Protein AF-A0A382JTX8-F1 (afdb_monomer_lite)

pLDDT: mean 73.14, std 20.99, range [29.75, 95.25]

Sequence (139 aa):
MNLLACTLTVFTAWYAGGDQEALPAWFVRMPEEPGVVYAVGYARAYAVYDSAAAAAARDAAHRLRMAMGSAIIGERLFQTLPGGQVMYQGEKFAEQPLYEVTPVYLDTAQVGGMILVLAVSREQEISLSSVRRVPEKAP

Secondary structure (DSSP, 8-state):
------------------SS-PPPHHHHS---BTTB-EEEEEEETTS-HHHHHHHHHHHHHHHHHHHH-EEEEEEEEEEEPTTS-EEEEEEEEEEEESS---EEEEEEEEETTEEEEEEEE------GGG--PPP----

Radius of gyration: 22.02 Å; chains: 1; bounding box: 47×58×69 Å

Organism: NCBI:txid408172

Structure (mmCIF, N/CA/C/O backbone):
data_AF-A0A382JTX8-F1
#
_entry.id   AF-A0A382JTX8-F1
#
loop_
_atom_site.group_PDB
_atom_site.id
_atom_site.type_symbol
_atom_site.label_atom_id
_atom_site.label_alt_id
_atom_site.label_comp_id
_atom_site.label_asym_id
_atom_site.label_entity_id
_atom_site.label_seq_id
_atom_site.pdbx_PDB_ins_code
_atom_site.Cartn_x
_atom_site.Cartn_y
_atom_site.Cartn_z
_atom_site.occupancy
_atom_site.B_iso_or_equiv
_atom_site.auth_seq_id
_atom_site.auth_comp_id
_atom_site.auth_asym_id
_atom_site.auth_atom_id
_atom_site.pdbx_PDB_model_num
ATOM 1 N N . MET A 1 1 ? -10.391 -34.958 -1.875 1.00 35.41 1 MET A N 1
ATOM 2 C CA . MET A 1 1 ? -9.040 -34.431 -2.163 1.00 35.41 1 MET A CA 1
ATOM 3 C C . MET A 1 1 ? -8.956 -34.163 -3.651 1.00 35.41 1 MET A C 1
ATOM 5 O O . MET A 1 1 ? -8.873 -35.120 -4.398 1.00 35.41 1 MET A O 1
ATOM 9 N N . ASN A 1 2 ? -9.051 -32.904 -4.073 1.00 30.95 2 ASN A N 1
ATOM 10 C CA . ASN A 1 2 ? -8.724 -32.491 -5.437 1.00 30.95 2 ASN A CA 1
ATOM 11 C C . ASN A 1 2 ? -7.962 -31.170 -5.335 1.00 30.95 2 ASN A C 1
ATOM 13 O O . ASN A 1 2 ? -8.527 -30.154 -4.941 1.00 30.95 2 ASN A O 1
ATOM 17 N N . LEU A 1 3 ? -6.662 -31.238 -5.619 1.00 34.62 3 LEU A N 1
ATOM 18 C CA . LEU A 1 3 ? -5.793 -30.085 -5.813 1.00 34.62 3 LEU A CA 1
ATOM 19 C C . LEU A 1 3 ? -6.175 -29.439 -7.149 1.00 34.62 3 LEU A C 1
ATOM 21 O O . LEU A 1 3 ? -5.861 -29.979 -8.208 1.00 34.62 3 LEU A O 1
ATOM 25 N N . LEU A 1 4 ? -6.865 -28.301 -7.100 1.00 37.62 4 LEU A N 1
ATOM 26 C CA . LEU A 1 4 ? -6.964 -27.402 -8.245 1.00 37.62 4 LEU A CA 1
ATOM 27 C C . LEU A 1 4 ? -5.639 -26.646 -8.340 1.00 37.62 4 LEU A C 1
ATOM 29 O O . LEU A 1 4 ? -5.318 -25.805 -7.505 1.00 37.62 4 LEU A O 1
ATOM 33 N N . ALA A 1 5 ? -4.841 -27.014 -9.338 1.00 36.66 5 ALA A N 1
ATOM 34 C CA . ALA A 1 5 ? -3.640 -26.296 -9.718 1.00 36.66 5 ALA A CA 1
ATOM 35 C C . ALA A 1 5 ? -4.033 -24.897 -10.226 1.00 36.66 5 ALA A C 1
ATOM 37 O O . ALA A 1 5 ? -4.519 -24.749 -11.348 1.00 36.66 5 ALA A O 1
ATOM 38 N N . CYS A 1 6 ? -3.834 -23.870 -9.395 1.00 29.75 6 CYS A N 1
ATOM 39 C CA . CYS A 1 6 ? -3.887 -22.478 -9.832 1.00 29.75 6 CYS A CA 1
ATOM 40 C C . CYS A 1 6 ? -2.748 -22.244 -10.824 1.00 29.75 6 CYS A C 1
ATOM 42 O O . CYS A 1 6 ? -1.575 -22.173 -10.459 1.00 29.75 6 CYS A O 1
ATOM 44 N N . THR A 1 7 ? -3.102 -22.170 -12.103 1.00 33.75 7 THR A N 1
ATOM 45 C CA . THR A 1 7 ? -2.161 -21.834 -13.168 1.00 33.75 7 THR A CA 1
ATOM 46 C C . THR A 1 7 ? -1.984 -20.320 -13.132 1.00 33.75 7 THR A C 1
ATOM 48 O O . THR A 1 7 ? -2.809 -19.580 -13.663 1.00 33.75 7 THR A O 1
ATOM 51 N N . LEU A 1 8 ? -0.944 -19.855 -12.437 1.00 33.72 8 LEU A N 1
ATOM 52 C CA . LEU A 1 8 ? -0.572 -18.444 -12.396 1.00 33.72 8 LEU A CA 1
ATOM 53 C C . LEU A 1 8 ? -0.168 -18.030 -13.819 1.00 33.72 8 LEU A C 1
ATOM 55 O O . LEU A 1 8 ? 0.922 -18.356 -14.292 1.00 33.72 8 LEU A O 1
ATOM 59 N N . THR A 1 9 ? -1.074 -17.378 -14.544 1.00 31.83 9 THR A N 1
ATOM 60 C CA . THR A 1 9 ? -0.777 -16.890 -15.892 1.00 31.83 9 THR A CA 1
ATOM 61 C C . THR A 1 9 ? 0.005 -15.595 -15.743 1.00 31.83 9 THR A C 1
ATOM 63 O O . THR A 1 9 ? -0.566 -14.522 -15.577 1.00 31.83 9 T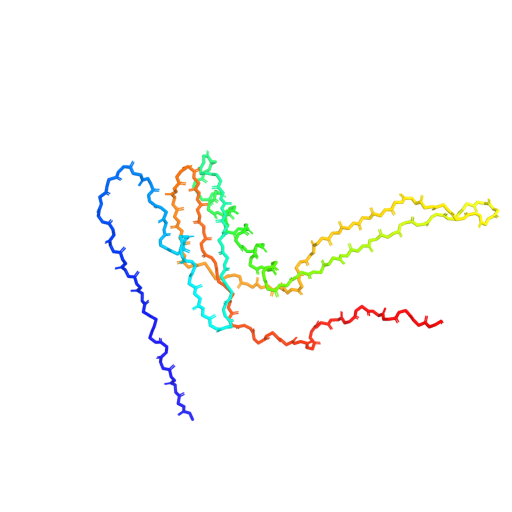HR A O 1
ATOM 66 N N . VAL A 1 10 ? 1.333 -15.702 -15.760 1.00 34.66 10 VAL A N 1
ATOM 67 C CA . VAL A 1 10 ? 2.223 -14.541 -15.823 1.00 34.66 10 VAL A CA 1
ATOM 68 C C . VAL A 1 10 ? 2.014 -13.875 -17.185 1.00 34.66 10 VAL A C 1
ATOM 70 O O . VAL A 1 10 ? 2.477 -14.370 -18.211 1.00 34.66 10 VAL A O 1
ATOM 73 N N . PHE A 1 11 ? 1.282 -12.763 -17.213 1.00 32.56 11 PHE A N 1
ATOM 74 C CA . PHE A 1 11 ? 1.141 -11.930 -18.406 1.00 32.56 11 PHE A CA 1
ATOM 75 C C . PHE A 1 11 ? 2.452 -11.166 -18.645 1.00 32.56 11 PHE A C 1
ATOM 77 O O . PHE A 1 11 ? 2.636 -10.050 -18.166 1.00 32.56 11 PHE A O 1
ATOM 84 N N . THR A 1 12 ? 3.378 -11.747 -19.408 1.00 32.44 12 THR A N 1
ATOM 85 C CA . THR A 1 12 ? 4.504 -10.994 -19.978 1.00 32.44 12 THR A CA 1
ATOM 86 C C . THR A 1 12 ? 4.012 -10.213 -21.197 1.00 32.44 12 THR A C 1
ATOM 88 O O . THR A 1 12 ? 4.086 -10.695 -22.328 1.00 32.44 12 THR A O 1
ATOM 91 N N . ALA A 1 13 ? 3.464 -9.017 -20.978 1.00 38.38 13 ALA A N 1
ATOM 92 C CA . ALA A 1 13 ? 3.203 -8.070 -22.057 1.00 38.38 13 ALA A CA 1
ATOM 93 C C . ALA A 1 13 ? 4.494 -7.293 -22.359 1.00 38.38 13 ALA A C 1
ATOM 95 O O . ALA A 1 13 ? 4.869 -6.377 -21.631 1.00 38.38 13 ALA A O 1
ATOM 96 N N . TRP A 1 14 ? 5.185 -7.679 -23.431 1.00 35.06 14 TRP A N 1
ATOM 97 C CA . TRP A 1 14 ? 6.309 -6.925 -23.979 1.00 35.06 14 TRP A CA 1
ATOM 98 C C . TRP A 1 14 ? 5.767 -5.694 -24.717 1.00 35.06 14 TRP A C 1
ATOM 100 O O . TRP A 1 14 ? 5.157 -5.833 -25.775 1.00 35.06 14 TRP A O 1
ATOM 110 N N . TYR A 1 15 ? 5.982 -4.496 -24.171 1.00 40.56 15 TYR A N 1
ATOM 111 C CA . TYR A 1 15 ? 5.794 -3.242 -24.903 1.00 40.56 15 TYR A CA 1
ATOM 112 C C . TYR A 1 15 ? 7.151 -2.763 -25.422 1.00 40.56 15 TYR A C 1
ATOM 114 O O . TYR A 1 15 ? 8.063 -2.481 -24.648 1.00 40.56 15 TYR A O 1
ATOM 122 N N . ALA A 1 16 ? 7.284 -2.698 -26.746 1.00 36.47 16 ALA A N 1
ATOM 123 C CA . ALA A 1 16 ? 8.439 -2.141 -27.433 1.00 36.47 16 ALA A CA 1
ATOM 124 C C . ALA A 1 16 ? 8.139 -0.698 -27.874 1.00 36.47 16 ALA A C 1
ATOM 126 O O . ALA A 1 16 ? 7.216 -0.484 -28.658 1.00 36.47 16 ALA A O 1
ATOM 127 N N . GLY A 1 17 ? 8.960 0.260 -27.424 1.00 33.06 17 GLY A N 1
ATOM 128 C CA . GLY A 1 17 ? 9.204 1.525 -28.131 1.00 33.06 17 GLY A CA 1
ATOM 129 C C . GLY A 1 17 ? 8.854 2.834 -27.404 1.00 33.06 17 GLY A C 1
ATOM 130 O O . GLY A 1 17 ? 7.682 3.164 -27.268 1.00 33.06 17 GLY A O 1
ATOM 131 N N . GLY A 1 18 ? 9.899 3.622 -27.098 1.00 33.19 18 GLY A N 1
ATOM 132 C CA . GLY A 1 18 ? 9.924 5.093 -27.207 1.00 33.19 18 GLY A CA 1
ATOM 133 C C . GLY A 1 18 ? 9.730 5.921 -25.928 1.00 33.19 18 GLY A C 1
ATOM 134 O O . GLY A 1 18 ? 8.597 6.105 -25.517 1.00 33.19 18 GLY A O 1
ATOM 135 N N . ASP A 1 19 ? 10.826 6.459 -25.365 1.00 43.31 19 ASP A N 1
ATOM 136 C CA . ASP A 1 19 ? 11.008 7.720 -24.590 1.00 43.31 19 ASP A CA 1
ATOM 137 C C . ASP A 1 19 ? 9.817 8.392 -23.857 1.00 43.31 19 ASP A C 1
ATOM 139 O O . ASP A 1 19 ? 9.738 9.611 -23.706 1.00 43.31 19 ASP A O 1
ATOM 143 N N . GLN A 1 20 ? 8.921 7.598 -23.293 1.00 50.44 20 GLN A N 1
ATOM 144 C CA . GLN A 1 20 ? 8.157 7.913 -22.096 1.00 50.44 20 GLN A CA 1
ATOM 145 C C . GLN A 1 20 ? 8.423 6.748 -21.155 1.00 50.44 20 GLN A C 1
ATOM 147 O O . GLN A 1 20 ? 8.249 5.599 -21.556 1.00 50.44 20 GLN A O 1
ATOM 152 N N . GLU A 1 21 ? 8.902 7.015 -19.939 1.00 61.03 21 GLU A N 1
ATOM 153 C CA . GLU A 1 21 ? 9.027 5.993 -18.897 1.00 61.03 21 GLU A CA 1
ATOM 154 C C . GLU A 1 21 ? 7.637 5.377 -18.677 1.00 61.03 21 GLU A C 1
ATOM 156 O O . GLU A 1 21 ? 6.781 5.933 -17.987 1.00 61.03 21 GLU A O 1
ATOM 161 N N . ALA A 1 22 ? 7.370 4.277 -19.378 1.00 76.56 22 ALA A N 1
ATOM 162 C CA . ALA A 1 22 ? 6.050 3.689 -19.444 1.00 76.56 22 ALA A CA 1
ATOM 163 C C . ALA A 1 22 ? 5.729 3.072 -18.086 1.00 76.56 22 ALA A C 1
ATOM 165 O O . ALA A 1 22 ? 6.509 2.291 -17.535 1.00 76.56 22 ALA A O 1
ATOM 166 N N . LEU A 1 23 ? 4.573 3.439 -17.539 1.00 85.44 23 LEU A N 1
ATOM 167 C CA . LEU A 1 23 ? 4.100 2.874 -16.285 1.00 85.44 23 LEU A CA 1
ATOM 168 C C . LEU A 1 23 ? 3.859 1.364 -16.452 1.00 85.44 23 LEU A C 1
ATOM 170 O O . LEU A 1 23 ? 3.383 0.937 -17.509 1.00 85.44 23 LEU A O 1
ATOM 174 N N . PRO A 1 24 ? 4.133 0.550 -15.418 1.00 87.88 24 PRO A N 1
ATOM 175 C CA . PRO A 1 24 ? 3.864 -0.878 -15.471 1.00 87.88 24 PRO A CA 1
ATOM 176 C C . PRO A 1 24 ? 2.393 -1.162 -15.765 1.00 87.88 24 PRO A C 1
ATOM 178 O O . PRO A 1 24 ? 1.504 -0.447 -15.297 1.00 87.88 24 PRO A O 1
ATOM 181 N N . ALA A 1 25 ? 2.116 -2.254 -16.478 1.00 89.31 25 ALA A N 1
ATOM 182 C CA . ALA A 1 25 ? 0.747 -2.627 -16.828 1.00 89.31 25 ALA A CA 1
ATOM 183 C C . ALA A 1 25 ? -0.155 -2.770 -15.589 1.00 89.31 25 ALA A C 1
ATOM 185 O O . ALA A 1 25 ? -1.288 -2.298 -15.614 1.00 89.31 25 ALA A O 1
ATOM 186 N N . TRP A 1 26 ? 0.369 -3.339 -14.496 1.00 88.12 26 TRP A N 1
ATOM 187 C CA . TRP A 1 26 ? -0.338 -3.470 -13.216 1.00 88.12 26 TRP A CA 1
ATOM 188 C C . TRP A 1 26 ? -0.604 -2.129 -12.519 1.00 88.12 26 TRP A C 1
ATOM 190 O O . TRP A 1 26 ? -1.495 -2.043 -11.681 1.00 88.12 26 TRP A O 1
ATOM 200 N N . PHE A 1 27 ? 0.148 -1.078 -12.852 1.00 89.94 27 PHE A N 1
ATOM 201 C CA . PHE A 1 27 ? -0.083 0.266 -12.325 1.00 89.94 27 PHE A CA 1
ATOM 202 C C . PHE A 1 27 ? -1.191 0.979 -13.098 1.00 89.94 27 PHE A C 1
ATOM 204 O O . PHE A 1 27 ? -2.024 1.663 -12.511 1.00 89.94 27 PHE A O 1
ATOM 211 N N . VAL A 1 28 ? -1.210 0.805 -14.422 1.00 89.75 28 VAL A N 1
ATOM 212 C CA . VAL A 1 28 ? -2.242 1.379 -15.297 1.00 89.75 28 VAL A CA 1
ATOM 213 C C . VAL A 1 28 ? -3.576 0.656 -15.117 1.00 89.75 28 VAL A C 1
ATOM 215 O O . VAL A 1 28 ? -4.631 1.286 -15.093 1.00 89.75 28 VAL A O 1
ATOM 218 N N . ARG A 1 29 ? -3.534 -0.671 -14.989 1.00 90.56 29 ARG A N 1
ATOM 219 C CA . ARG A 1 29 ? -4.698 -1.522 -14.769 1.00 90.56 29 ARG A CA 1
ATOM 220 C C . ARG A 1 29 ? -4.376 -2.523 -13.672 1.00 90.56 29 ARG A C 1
ATOM 222 O O . ARG A 1 29 ? -3.699 -3.520 -13.924 1.00 90.56 29 ARG A O 1
ATOM 229 N N . MET A 1 30 ? -4.884 -2.242 -12.475 1.00 88.38 30 MET A N 1
ATOM 230 C CA . MET A 1 30 ? -4.718 -3.127 -11.328 1.00 88.38 30 MET A CA 1
ATOM 231 C C . MET A 1 30 ? -5.281 -4.515 -11.661 1.00 88.38 30 MET A C 1
ATOM 233 O O . MET A 1 30 ? -6.372 -4.589 -12.235 1.00 88.38 30 MET A O 1
ATOM 237 N N . PRO A 1 31 ? -4.565 -5.609 -11.349 1.00 85.75 31 PRO A N 1
ATOM 238 C CA . PRO A 1 31 ? -5.170 -6.931 -11.385 1.00 85.75 31 PRO A CA 1
ATOM 239 C C . PRO A 1 31 ? -6.357 -6.989 -10.416 1.00 85.75 31 PRO A C 1
ATOM 241 O O . PRO A 1 31 ? -6.334 -6.388 -9.342 1.00 85.75 31 PRO A O 1
ATOM 244 N N . GLU A 1 32 ? -7.393 -7.722 -10.811 1.00 84.81 32 GLU A N 1
ATOM 245 C CA . GLU A 1 32 ? -8.581 -7.963 -9.999 1.00 84.81 32 GLU A CA 1
ATOM 246 C C . GLU A 1 32 ? -8.770 -9.472 -9.866 1.00 84.81 32 GLU A C 1
ATOM 248 O O . GLU A 1 32 ? -8.967 -10.177 -10.856 1.00 84.81 32 GLU A O 1
ATOM 253 N N . GLU A 1 33 ? -8.708 -9.965 -8.633 1.00 83.62 33 GLU A N 1
ATOM 254 C CA . GLU A 1 33 ? -8.949 -11.365 -8.297 1.00 83.62 33 GLU A CA 1
ATOM 255 C C . GLU A 1 33 ? -9.914 -11.416 -7.098 1.00 83.62 33 GLU A C 1
ATOM 257 O O . GLU A 1 33 ? -9.704 -10.701 -6.111 1.00 83.62 33 GLU A O 1
ATOM 262 N N . PRO A 1 34 ? -11.003 -12.209 -7.152 1.00 79.38 34 PRO A N 1
ATOM 263 C CA . PRO A 1 34 ? -11.950 -12.294 -6.045 1.00 79.38 34 PRO A CA 1
ATOM 264 C C . PRO A 1 34 ? -11.265 -12.711 -4.739 1.00 79.38 34 PRO A C 1
ATOM 266 O O . PRO A 1 34 ? -10.594 -13.736 -4.686 1.00 79.38 34 PRO A O 1
ATOM 269 N N . GLY A 1 35 ? -11.461 -11.929 -3.675 1.00 78.94 35 GLY A N 1
ATOM 270 C CA . GLY A 1 35 ? -10.862 -12.201 -2.361 1.00 78.94 35 GLY A CA 1
ATOM 271 C C . GLY A 1 35 ? -9.404 -11.754 -2.214 1.00 78.94 35 GLY A C 1
ATOM 272 O O . GLY A 1 35 ? -8.827 -11.932 -1.143 1.00 78.94 35 GLY A O 1
ATOM 273 N N . VAL A 1 36 ? -8.824 -11.134 -3.243 1.00 84.56 36 VAL A N 1
ATOM 274 C CA . VAL A 1 36 ? -7.450 -10.635 -3.235 1.00 84.56 36 VAL A CA 1
ATOM 275 C C . VAL A 1 36 ? -7.458 -9.112 -3.303 1.00 84.56 36 VAL A C 1
ATOM 277 O O . VAL A 1 36 ? -8.086 -8.512 -4.173 1.00 84.56 36 VAL A O 1
ATOM 280 N N . VAL A 1 37 ? -6.742 -8.469 -2.383 1.00 89.06 37 VAL A N 1
ATOM 281 C CA . VAL A 1 37 ? -6.560 -7.016 -2.378 1.00 89.06 37 VAL A CA 1
ATOM 282 C C . VAL A 1 37 ? -5.153 -6.695 -2.853 1.00 89.06 37 VAL A C 1
ATOM 284 O O . VAL A 1 37 ? -4.171 -7.199 -2.305 1.00 89.06 37 VAL A O 1
ATOM 287 N N . TYR A 1 38 ? -5.058 -5.823 -3.851 1.00 91.50 38 TYR A N 1
ATOM 288 C CA . TYR A 1 38 ? -3.796 -5.281 -4.339 1.00 91.50 38 TYR A CA 1
ATOM 289 C C . TYR A 1 38 ? -3.614 -3.847 -3.856 1.00 91.50 38 TYR A C 1
ATOM 291 O O . TYR A 1 38 ? -4.570 -3.082 -3.729 1.00 91.50 38 TYR A O 1
ATOM 299 N N . ALA A 1 39 ? -2.367 -3.469 -3.611 1.00 93.75 39 ALA A N 1
ATOM 300 C CA . ALA A 1 39 ? -1.994 -2.101 -3.302 1.00 93.75 39 ALA A CA 1
ATOM 301 C C . ALA A 1 39 ? -0.647 -1.767 -3.932 1.00 93.75 39 ALA A C 1
ATOM 303 O O . ALA A 1 39 ? 0.260 -2.596 -3.976 1.00 93.75 39 ALA A O 1
ATOM 304 N N . VAL A 1 40 ? -0.502 -0.521 -4.374 1.00 95.25 40 VAL A N 1
ATOM 305 C CA . VAL A 1 40 ? 0.769 0.001 -4.873 1.00 95.25 40 VAL A CA 1
ATOM 306 C C . VAL A 1 40 ? 1.287 1.037 -3.902 1.00 95.25 40 VAL A C 1
ATOM 308 O O . VAL A 1 40 ? 0.593 2.009 -3.608 1.00 95.25 40 VAL A O 1
ATOM 311 N N . GLY A 1 41 ? 2.510 0.833 -3.430 1.00 94.19 41 GLY A N 1
ATOM 312 C CA . GLY A 1 41 ? 3.252 1.842 -2.692 1.00 94.19 41 GLY A CA 1
ATOM 313 C C . GLY A 1 41 ? 4.247 2.565 -3.576 1.00 94.19 41 GLY A C 1
ATOM 314 O O . GLY A 1 41 ? 4.718 2.011 -4.572 1.00 94.19 41 GLY A O 1
ATOM 315 N N . TYR A 1 42 ? 4.589 3.791 -3.196 1.00 93.81 42 TYR A N 1
ATOM 316 C CA . TYR A 1 42 ? 5.577 4.580 -3.918 1.00 93.81 42 TYR A CA 1
ATOM 317 C C . TYR A 1 42 ? 6.587 5.256 -2.995 1.00 93.81 42 TYR A C 1
ATOM 319 O O . TYR A 1 42 ? 6.321 5.565 -1.834 1.00 93.81 42 TYR A O 1
ATOM 327 N N . A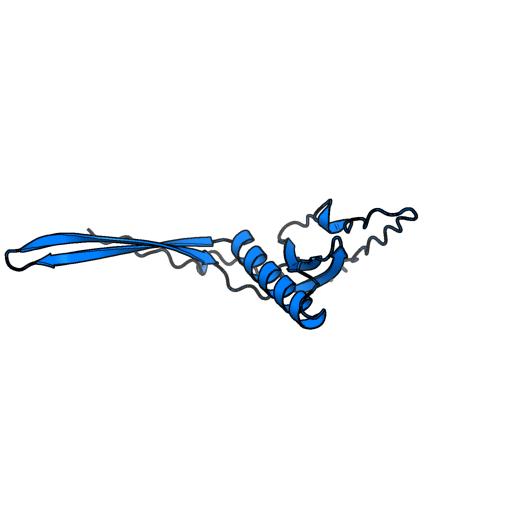LA A 1 43 ? 7.762 5.538 -3.544 1.00 93.06 43 ALA A N 1
ATOM 328 C CA . ALA A 1 43 ? 8.758 6.39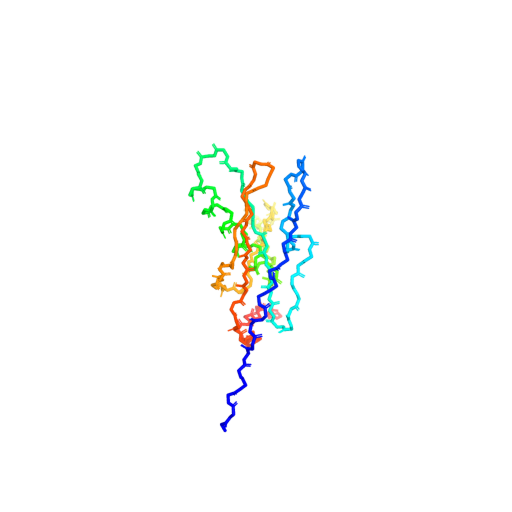3 -2.922 1.00 93.06 43 ALA A CA 1
ATOM 329 C C . ALA A 1 43 ? 9.575 7.132 -3.976 1.00 93.06 43 ALA A C 1
ATOM 331 O O . ALA A 1 43 ? 9.696 6.709 -5.120 1.00 93.06 43 ALA A O 1
ATOM 332 N N . ARG A 1 44 ? 10.183 8.245 -3.577 1.00 89.00 44 ARG A N 1
ATOM 333 C CA . ARG A 1 44 ? 11.080 9.019 -4.433 1.00 89.00 44 ARG A CA 1
ATOM 334 C C . ARG A 1 44 ? 12.442 8.308 -4.550 1.00 89.00 44 ARG A C 1
ATOM 336 O O . ARG A 1 44 ? 13.033 7.954 -3.535 1.00 89.00 44 ARG A O 1
ATOM 343 N N . ALA A 1 45 ? 12.955 8.132 -5.768 1.00 80.38 45 ALA A N 1
ATOM 344 C CA . ALA A 1 45 ? 14.122 7.287 -6.058 1.00 80.38 45 ALA A CA 1
ATOM 345 C C . ALA A 1 45 ? 15.487 7.910 -5.688 1.00 80.38 45 ALA A C 1
ATOM 347 O O . ALA A 1 45 ? 16.475 7.190 -5.589 1.00 80.38 45 ALA A O 1
ATOM 348 N N . TYR A 1 46 ? 15.572 9.228 -5.457 1.00 74.12 46 TYR A N 1
ATOM 349 C CA . TYR A 1 46 ? 16.860 9.932 -5.285 1.00 74.12 46 TYR A CA 1
ATOM 350 C C . TYR A 1 46 ? 17.565 9.723 -3.926 1.00 74.12 46 TYR A C 1
ATOM 352 O O . TYR A 1 46 ? 18.603 10.336 -3.705 1.00 74.12 46 TYR A O 1
ATOM 360 N N . ALA A 1 47 ? 17.011 8.934 -2.995 1.00 66.69 47 ALA A N 1
ATOM 361 C CA . ALA A 1 47 ? 17.619 8.722 -1.676 1.00 66.69 47 ALA A CA 1
ATOM 362 C C . ALA A 1 47 ? 18.761 7.693 -1.746 1.00 66.69 47 ALA A C 1
ATOM 364 O O . ALA A 1 47 ? 19.930 8.046 -1.718 1.00 66.69 47 ALA A O 1
ATOM 365 N N . VAL A 1 48 ? 18.414 6.418 -1.854 1.00 79.38 48 VAL A N 1
ATOM 366 C CA . VAL A 1 48 ? 19.258 5.268 -2.206 1.00 79.38 48 VAL A CA 1
ATOM 367 C C . VAL A 1 48 ? 18.257 4.242 -2.728 1.00 79.38 48 VAL A C 1
ATOM 369 O O . VAL A 1 48 ? 17.182 4.138 -2.140 1.00 79.38 48 VAL A O 1
ATOM 372 N N . TYR A 1 49 ? 18.557 3.498 -3.795 1.00 81.12 49 TYR A N 1
ATOM 373 C CA . TYR A 1 49 ? 17.577 2.574 -4.388 1.00 81.12 49 TYR A CA 1
ATOM 374 C C . TYR A 1 49 ? 16.947 1.641 -3.341 1.00 81.12 49 TYR A C 1
ATOM 376 O O . TYR A 1 49 ? 15.729 1.631 -3.196 1.00 81.12 49 TYR A O 1
ATOM 384 N N . ASP A 1 50 ? 17.760 0.964 -2.527 1.00 81.88 50 ASP A N 1
ATOM 385 C CA . ASP A 1 50 ? 17.266 0.036 -1.500 1.00 81.88 50 ASP A CA 1
ATOM 386 C C . ASP A 1 50 ? 16.426 0.730 -0.421 1.00 81.88 50 ASP A C 1
ATOM 388 O O . ASP A 1 50 ? 15.422 0.192 0.049 1.00 81.88 50 ASP A O 1
ATOM 392 N N . SER A 1 51 ? 16.798 1.953 -0.031 1.00 84.94 51 SER A N 1
ATOM 393 C CA . SER A 1 51 ? 16.051 2.709 0.979 1.00 84.94 51 SER A CA 1
ATOM 394 C C . SER A 1 51 ? 14.725 3.235 0.428 1.00 84.94 51 SER A C 1
ATOM 396 O O . SER A 1 51 ? 13.715 3.221 1.137 1.00 84.94 51 SER A O 1
ATOM 398 N N . ALA A 1 52 ? 14.708 3.637 -0.843 1.00 85.50 52 ALA A N 1
ATOM 399 C CA . ALA A 1 52 ? 13.517 4.048 -1.564 1.00 85.50 52 ALA A CA 1
ATOM 400 C C . ALA A 1 52 ? 12.596 2.847 -1.829 1.00 85.50 52 ALA A C 1
ATOM 402 O O . ALA A 1 52 ? 11.400 2.943 -1.572 1.00 85.50 52 ALA A O 1
ATOM 403 N N . ALA A 1 53 ? 13.133 1.691 -2.219 1.00 87.44 53 ALA A N 1
ATOM 404 C CA . ALA A 1 53 ? 12.369 0.457 -2.380 1.00 87.44 53 ALA A CA 1
ATOM 405 C C . ALA A 1 53 ? 11.756 0.008 -1.047 1.00 87.44 53 ALA A C 1
ATOM 407 O O . ALA A 1 53 ? 10.566 -0.291 -0.982 1.00 87.44 53 ALA A O 1
ATOM 408 N N . ALA A 1 54 ? 12.518 0.063 0.051 1.00 89.88 54 ALA A N 1
ATOM 409 C CA . ALA A 1 54 ? 11.998 -0.221 1.386 1.00 89.88 54 ALA A CA 1
ATOM 410 C C . ALA A 1 54 ? 10.924 0.789 1.830 1.00 89.88 54 ALA A C 1
ATOM 412 O O . ALA A 1 54 ? 9.978 0.422 2.527 1.00 89.88 54 ALA A O 1
ATOM 413 N N . ALA A 1 55 ? 11.052 2.063 1.452 1.00 90.88 55 ALA A N 1
ATOM 414 C CA . ALA A 1 55 ? 10.036 3.075 1.726 1.00 90.88 55 ALA A CA 1
ATOM 415 C C . ALA A 1 55 ? 8.752 2.829 0.922 1.00 90.88 55 ALA A C 1
ATOM 417 O O . ALA A 1 55 ? 7.671 2.840 1.508 1.00 90.88 55 ALA A O 1
ATOM 418 N N . ALA A 1 56 ? 8.874 2.527 -0.371 1.00 92.62 56 ALA A N 1
ATOM 419 C CA . ALA A 1 56 ? 7.751 2.177 -1.233 1.00 92.62 56 ALA A CA 1
ATOM 420 C C . ALA A 1 56 ? 7.056 0.898 -0.743 1.00 92.62 56 ALA A C 1
ATOM 422 O O . ALA A 1 56 ? 5.834 0.841 -0.700 1.00 92.62 56 ALA A O 1
ATOM 423 N N . ALA A 1 57 ? 7.814 -0.094 -0.268 1.00 92.69 57 ALA A N 1
ATOM 424 C CA . ALA A 1 57 ? 7.267 -1.304 0.340 1.00 92.69 57 ALA A CA 1
ATOM 425 C C . ALA A 1 57 ? 6.467 -1.008 1.624 1.00 92.69 57 ALA A C 1
ATOM 427 O O . ALA A 1 57 ? 5.376 -1.546 1.810 1.00 92.69 57 ALA A O 1
ATOM 428 N N . ARG A 1 58 ? 6.961 -0.117 2.499 1.00 92.94 58 ARG A N 1
ATOM 429 C CA . ARG A 1 58 ? 6.216 0.318 3.697 1.00 92.94 58 ARG A CA 1
ATOM 430 C C . ARG A 1 58 ? 4.926 1.054 3.341 1.00 92.94 58 ARG A C 1
ATOM 432 O O . ARG A 1 58 ? 3.907 0.818 3.986 1.00 92.94 58 ARG A O 1
ATOM 439 N N . ASP A 1 59 ? 4.967 1.913 2.326 1.00 94.44 59 ASP A N 1
ATOM 440 C CA . ASP A 1 59 ? 3.781 2.606 1.816 1.00 94.44 59 ASP A CA 1
ATOM 441 C C . ASP A 1 59 ? 2.771 1.612 1.215 1.00 94.44 59 ASP A C 1
ATOM 443 O O . ASP A 1 59 ? 1.589 1.656 1.554 1.00 94.44 59 ASP A O 1
ATOM 447 N N . ALA A 1 60 ? 3.238 0.632 0.433 1.00 93.12 60 ALA A N 1
ATOM 448 C CA . ALA A 1 60 ? 2.403 -0.430 -0.134 1.00 93.12 60 ALA A CA 1
ATOM 449 C C . ALA A 1 60 ? 1.714 -1.237 0.974 1.00 93.12 60 ALA A C 1
ATOM 451 O O . ALA A 1 60 ? 0.508 -1.467 0.926 1.00 93.12 60 ALA A O 1
ATOM 452 N N . ALA A 1 61 ? 2.468 -1.609 2.012 1.00 91.25 61 ALA A N 1
ATOM 453 C CA . ALA A 1 61 ? 1.957 -2.325 3.174 1.00 91.25 61 ALA A CA 1
ATOM 454 C C . ALA A 1 61 ? 0.896 -1.520 3.934 1.00 91.25 61 ALA A C 1
ATOM 456 O O . ALA A 1 61 ? -0.120 -2.075 4.348 1.00 91.25 61 ALA A O 1
ATOM 457 N N . HIS A 1 62 ? 1.121 -0.219 4.131 1.00 91.06 62 HIS A N 1
ATOM 458 C CA . HIS A 1 62 ? 0.147 0.652 4.779 1.00 91.06 62 HIS A CA 1
ATOM 459 C C . HIS A 1 62 ? -1.146 0.722 3.961 1.00 91.06 62 HIS A C 1
ATOM 461 O O . HIS A 1 62 ? -2.208 0.395 4.486 1.00 91.06 62 HIS A O 1
ATOM 467 N N . ARG A 1 63 ? -1.049 1.045 2.666 1.00 92.06 63 ARG A N 1
ATOM 468 C CA . ARG A 1 63 ? -2.197 1.124 1.750 1.00 92.06 63 ARG A CA 1
ATOM 469 C C . ARG A 1 63 ? -2.980 -0.177 1.681 1.00 92.06 63 ARG A C 1
ATOM 471 O O . ARG A 1 63 ? -4.203 -0.139 1.705 1.00 92.06 63 ARG A O 1
ATOM 478 N N . LEU A 1 64 ? -2.288 -1.315 1.654 1.00 91.06 64 LEU A N 1
ATOM 479 C CA . LEU A 1 64 ? -2.919 -2.630 1.654 1.00 91.06 64 LEU A CA 1
ATOM 480 C C . LEU A 1 64 ? -3.793 -2.835 2.895 1.00 91.06 64 LEU A C 1
ATOM 482 O O . LEU A 1 64 ? -4.945 -3.243 2.782 1.00 91.06 64 LEU A O 1
ATOM 486 N N . ARG A 1 65 ? -3.268 -2.510 4.082 1.00 88.50 65 ARG A N 1
ATOM 487 C CA . ARG A 1 65 ? -4.025 -2.652 5.332 1.00 88.50 65 ARG A CA 1
ATOM 488 C C . ARG A 1 65 ? -5.223 -1.706 5.376 1.00 88.50 65 ARG A C 1
ATOM 490 O O . ARG A 1 65 ? -6.291 -2.122 5.803 1.00 88.50 65 ARG A O 1
ATOM 497 N N . MET A 1 66 ? -5.062 -0.474 4.891 1.00 88.94 66 MET A N 1
ATOM 498 C CA . MET A 1 66 ? -6.165 0.487 4.791 1.00 88.94 66 MET A CA 1
ATOM 499 C C . MET A 1 66 ? -7.254 0.010 3.821 1.00 88.94 66 MET A C 1
ATOM 501 O O . MET A 1 66 ? -8.433 0.103 4.141 1.00 88.94 66 MET A O 1
ATOM 505 N N . ALA A 1 67 ? -6.868 -0.551 2.670 1.00 87.56 67 ALA A N 1
ATOM 506 C CA . ALA A 1 67 ? -7.796 -1.080 1.671 1.00 87.56 67 ALA A CA 1
ATOM 507 C C 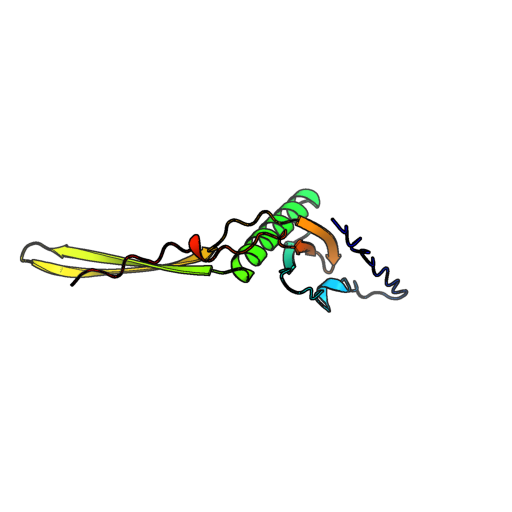. ALA A 1 67 ? -8.582 -2.302 2.172 1.00 87.56 67 ALA A C 1
ATOM 509 O O . ALA A 1 67 ? -9.733 -2.489 1.790 1.00 87.56 67 ALA A O 1
ATOM 510 N N . MET A 1 68 ? -7.983 -3.118 3.044 1.00 83.94 68 MET A N 1
ATOM 511 C CA . MET A 1 68 ? -8.677 -4.241 3.684 1.00 83.94 68 MET A CA 1
ATOM 512 C C . MET A 1 68 ? -9.660 -3.801 4.774 1.00 83.94 68 MET A C 1
ATOM 514 O O . MET A 1 68 ? -10.627 -4.507 5.051 1.00 83.94 68 MET A O 1
ATOM 518 N N . GLY A 1 69 ? -9.427 -2.645 5.391 1.00 82.31 69 GLY A N 1
ATOM 519 C CA . GLY A 1 69 ? -10.353 -2.035 6.331 1.00 82.31 69 GLY A CA 1
ATOM 520 C C . GLY A 1 69 ? -9.648 -1.100 7.300 1.00 82.31 69 GLY A C 1
ATOM 521 O O . GLY A 1 69 ? -8.552 -1.388 7.786 1.00 82.31 69 GLY A O 1
ATOM 522 N N . SER A 1 70 ? -10.311 -0.000 7.636 1.00 85.31 70 SER A N 1
ATOM 523 C CA . SER A 1 70 ? -9.835 0.966 8.617 1.00 85.31 70 SER A CA 1
ATOM 524 C C . SER A 1 70 ? -10.904 1.282 9.661 1.00 85.31 70 SER A C 1
ATOM 526 O O . SER A 1 70 ? -12.105 1.121 9.439 1.00 85.31 70 SER A O 1
ATOM 528 N N . ALA A 1 71 ? -10.450 1.707 10.835 1.00 80.12 71 ALA A N 1
ATOM 529 C CA . ALA A 1 71 ? -11.278 2.250 11.895 1.00 80.12 71 ALA A CA 1
ATOM 530 C C . ALA A 1 71 ? -10.842 3.685 12.193 1.00 80.12 71 ALA A C 1
ATOM 532 O O . ALA A 1 71 ? -9.649 3.986 12.254 1.00 80.12 71 ALA A O 1
ATOM 533 N N . ILE A 1 72 ? -11.816 4.560 12.432 1.00 82.31 72 ILE A N 1
ATOM 534 C CA . ILE A 1 72 ? -11.569 5.911 12.936 1.00 82.31 72 ILE A CA 1
ATOM 535 C C . ILE A 1 72 ? -11.725 5.869 14.452 1.00 82.31 72 ILE A C 1
ATOM 537 O O . ILE A 1 72 ? -12.815 5.618 14.968 1.00 82.31 72 ILE A O 1
ATOM 541 N N . ILE A 1 73 ? -10.634 6.120 15.168 1.00 78.75 73 ILE A N 1
ATOM 542 C CA . ILE A 1 73 ? -10.625 6.211 16.627 1.00 78.75 73 ILE A CA 1
ATOM 543 C C . ILE A 1 73 ? -10.613 7.687 17.002 1.00 78.75 73 ILE A C 1
ATOM 545 O O . ILE A 1 73 ? -9.717 8.427 16.598 1.00 78.75 73 ILE A O 1
ATOM 549 N N . GLY A 1 74 ? -11.628 8.109 17.753 1.00 78.62 74 GLY A N 1
ATOM 550 C CA . GLY A 1 74 ? -11.759 9.460 18.283 1.00 78.62 74 GLY A CA 1
ATOM 551 C C . GLY A 1 74 ? -11.562 9.476 19.793 1.00 78.62 74 GLY A C 1
ATOM 552 O O . GLY A 1 74 ? -12.309 8.822 20.517 1.00 78.62 74 GLY A O 1
ATOM 553 N N . GLU A 1 75 ? -10.599 10.251 20.275 1.00 75.62 75 GLU A N 1
ATOM 554 C CA . GLU A 1 75 ? -10.470 10.581 21.692 1.00 75.62 75 GLU A CA 1
ATOM 555 C C . GLU A 1 75 ? -11.041 11.977 21.929 1.00 75.62 75 GLU A C 1
ATOM 557 O O . GLU A 1 75 ? -10.711 12.918 21.208 1.00 75.62 75 GLU A O 1
ATOM 562 N N . ARG A 1 76 ? -11.901 12.117 22.943 1.00 80.31 76 ARG A N 1
ATOM 563 C CA . ARG A 1 76 ? -12.435 13.409 23.391 1.00 80.31 76 ARG A CA 1
ATOM 564 C C . ARG A 1 76 ? -11.962 13.678 24.803 1.00 80.31 76 ARG A C 1
ATOM 566 O O . ARG A 1 76 ? -12.224 12.877 25.700 1.00 80.31 76 ARG A O 1
ATOM 573 N N . LEU A 1 77 ? -11.294 14.809 24.996 1.00 79.00 77 LEU A N 1
ATOM 574 C CA . LEU A 1 77 ? -10.800 15.202 26.305 1.00 79.00 77 LEU A CA 1
ATOM 575 C C . LEU A 1 77 ? -11.777 16.185 26.951 1.00 79.00 77 LEU A C 1
ATOM 577 O O . LEU A 1 77 ? -12.047 17.266 26.426 1.00 79.00 77 LEU A O 1
ATOM 581 N N . PHE A 1 78 ? -12.281 15.803 28.120 1.00 78.56 78 PHE A N 1
ATOM 582 C CA . PHE A 1 78 ? -13.067 16.664 28.994 1.00 78.56 78 PHE A CA 1
ATOM 583 C C . PHE A 1 78 ? -12.306 16.842 30.305 1.00 78.56 78 PHE A C 1
ATOM 585 O O . PHE A 1 78 ? -11.848 15.866 30.897 1.00 78.56 78 PHE A O 1
ATOM 592 N N . GLN A 1 79 ? -12.177 18.079 30.768 1.00 79.81 79 GLN A N 1
ATOM 593 C CA . GLN A 1 79 ? -11.585 18.405 32.061 1.00 79.81 79 GLN A CA 1
ATOM 594 C C . GLN A 1 79 ? -12.681 18.907 32.998 1.00 79.81 79 GLN A C 1
ATOM 596 O O . GLN A 1 79 ? -13.465 19.771 32.620 1.00 79.81 79 GLN A O 1
ATOM 601 N N . THR A 1 80 ? -12.731 18.393 34.227 1.00 81.62 80 THR A N 1
ATOM 602 C CA . THR A 1 80 ? -13.630 18.936 35.257 1.00 81.62 80 THR A CA 1
ATOM 603 C C . THR A 1 80 ? -12.868 19.950 36.102 1.00 81.62 80 THR A C 1
ATOM 605 O O . THR A 1 80 ? -11.846 19.616 36.701 1.00 81.62 80 THR A O 1
ATOM 608 N N . LEU A 1 81 ? -13.349 21.190 36.128 1.00 84.69 81 LEU A N 1
ATOM 609 C CA . LEU A 1 81 ? -12.807 22.285 36.925 1.00 84.69 81 LEU A CA 1
ATOM 610 C C . LEU A 1 81 ? -13.394 22.278 38.351 1.00 84.69 81 LEU A C 1
ATOM 612 O O . LEU A 1 81 ? -14.484 21.737 38.576 1.00 84.69 81 LEU A O 1
ATOM 616 N N . PRO A 1 82 ? -12.712 22.912 39.325 1.00 72.06 82 PRO A N 1
ATOM 617 C CA . PRO A 1 82 ? -13.272 23.140 40.655 1.00 72.06 82 PRO A CA 1
ATOM 618 C C . PRO A 1 82 ? -14.629 23.853 40.556 1.00 72.06 82 PRO A C 1
ATOM 620 O O . PRO A 1 82 ? -14.757 24.856 39.860 1.00 72.06 82 PRO A O 1
ATOM 623 N N . GLY A 1 83 ? -15.652 23.321 41.230 1.00 86.25 83 GLY A N 1
ATOM 624 C CA . GLY A 1 83 ? -17.038 23.798 41.108 1.00 86.25 83 GLY A CA 1
ATOM 625 C C . GLY A 1 83 ? -17.910 23.002 40.127 1.00 86.25 83 GLY A C 1
ATOM 626 O O . GLY A 1 83 ? -19.070 23.350 39.938 1.00 86.25 83 GLY A O 1
ATOM 627 N N . GLY A 1 84 ? -17.386 21.925 39.528 1.00 83.06 84 GLY A N 1
ATOM 628 C CA . GLY A 1 84 ? -18.175 20.970 38.738 1.00 83.06 84 GLY A CA 1
ATOM 629 C C . GLY A 1 84 ? -18.412 21.376 37.282 1.00 83.06 84 GLY A C 1
ATOM 630 O O . GLY A 1 84 ? -19.155 20.701 36.573 1.00 83.06 84 GLY A O 1
ATOM 631 N N . GLN A 1 85 ? -17.778 22.453 36.809 1.00 82.88 85 GLN A N 1
ATOM 632 C CA . GLN A 1 85 ? -17.822 22.822 35.396 1.00 82.88 85 GLN A CA 1
ATOM 633 C C . GLN A 1 85 ? -16.984 21.846 34.565 1.00 82.88 85 GLN A C 1
ATOM 635 O O . GLN A 1 85 ? -15.812 21.618 34.859 1.00 82.88 85 GLN A O 1
ATOM 640 N N . VAL A 1 86 ? -17.577 21.290 33.508 1.00 83.94 86 VAL A N 1
ATOM 641 C CA . VAL A 1 86 ? -16.879 20.436 32.541 1.00 83.94 86 VAL A CA 1
ATOM 642 C C . VAL A 1 86 ? -16.469 21.285 31.342 1.00 83.94 86 VAL A C 1
ATOM 644 O O . VAL A 1 86 ? -17.316 21.873 30.672 1.00 83.94 86 VAL A O 1
ATOM 647 N N . MET A 1 87 ? -15.171 21.342 31.064 1.00 82.19 87 MET A N 1
ATOM 648 C CA . MET A 1 87 ? -14.588 22.055 29.934 1.00 82.19 87 MET A CA 1
ATOM 649 C C . MET A 1 87 ? -14.112 21.060 28.872 1.00 82.19 87 MET A C 1
ATOM 651 O O . MET A 1 87 ? -13.370 20.122 29.166 1.00 82.19 87 MET A O 1
ATOM 655 N N . TYR A 1 88 ? -14.519 21.277 27.623 1.00 79.88 88 TYR A N 1
ATOM 656 C CA . TYR A 1 88 ? -14.006 20.536 26.472 1.00 79.88 88 TYR A CA 1
ATOM 657 C C . TYR A 1 88 ? -12.588 21.010 26.130 1.00 79.88 88 TYR A C 1
ATOM 659 O O . TYR A 1 88 ? -12.350 22.210 26.007 1.00 79.88 88 TYR A O 1
ATOM 667 N N . GLN A 1 89 ? -11.647 20.075 26.004 1.00 81.25 89 GLN A N 1
ATOM 668 C CA . GLN A 1 89 ? -10.224 20.345 25.752 1.00 81.25 89 GLN A CA 1
ATOM 669 C C . GLN A 1 89 ? -9.774 19.944 24.339 1.00 81.25 89 GLN A C 1
ATOM 671 O O . GLN A 1 89 ? -8.610 20.123 23.992 1.00 81.25 89 GLN A O 1
ATOM 676 N N . GLY A 1 90 ? -10.689 19.420 23.519 1.00 80.50 90 GLY A N 1
ATOM 677 C CA . GLY A 1 90 ? -10.430 19.047 22.131 1.00 80.50 90 GLY A CA 1
ATOM 678 C C . GLY A 1 90 ? -10.725 17.582 21.824 1.00 80.50 90 GLY A C 1
ATOM 679 O O . GLY A 1 90 ? -11.073 16.781 22.699 1.00 80.50 90 GLY A O 1
ATOM 680 N N . GLU A 1 91 ? -10.569 17.249 20.546 1.00 83.12 91 GLU A N 1
ATOM 681 C CA . GLU A 1 91 ? -10.706 15.897 20.023 1.00 83.12 91 GLU A CA 1
ATOM 682 C C . GLU A 1 91 ? -9.542 15.548 19.103 1.00 83.12 91 GLU A C 1
ATOM 684 O O . GLU A 1 91 ? -9.006 16.399 18.390 1.00 83.12 91 GLU A O 1
ATOM 689 N N . LYS A 1 92 ? -9.148 14.277 19.135 1.00 82.25 92 LYS A N 1
ATOM 690 C CA . LYS A 1 92 ? -8.157 13.709 18.228 1.00 82.25 92 LYS A CA 1
ATOM 691 C C . LYS A 1 92 ? -8.786 12.529 17.512 1.00 82.25 92 LYS A C 1
ATOM 693 O O . LYS A 1 92 ? -9.198 11.574 18.161 1.00 82.25 92 LYS A O 1
ATOM 698 N N . PHE A 1 93 ? -8.817 12.589 16.185 1.00 79.50 93 PHE A N 1
ATOM 699 C CA . PHE A 1 93 ? -9.204 11.464 15.343 1.00 79.50 93 PHE A CA 1
ATOM 700 C C . PHE A 1 93 ? -7.962 10.865 14.694 1.00 79.50 93 PHE A C 1
ATOM 702 O O . PHE A 1 93 ? -7.117 11.592 14.171 1.00 79.50 93 PHE A O 1
ATOM 709 N N . ALA A 1 94 ? -7.844 9.545 14.740 1.00 84.25 94 ALA A N 1
ATOM 710 C CA . ALA A 1 94 ? -6.803 8.800 14.054 1.00 84.25 94 ALA A CA 1
ATOM 711 C C . ALA A 1 94 ? -7.439 7.651 13.278 1.00 84.25 94 ALA A C 1
ATOM 713 O O . ALA A 1 94 ? -8.216 6.875 13.834 1.00 84.25 94 ALA A O 1
ATOM 714 N N . GLU A 1 95 ? -7.093 7.545 12.002 1.00 85.50 95 GLU A N 1
ATOM 715 C CA . GLU A 1 95 ? -7.436 6.384 11.196 1.00 85.50 95 GLU A CA 1
ATOM 716 C C . GLU A 1 95 ? -6.381 5.298 11.421 1.00 85.50 95 GLU A C 1
ATOM 718 O O . GLU A 1 95 ? -5.178 5.568 11.368 1.00 85.50 95 GLU A O 1
ATOM 723 N N . GLN A 1 96 ? -6.820 4.080 11.723 1.00 84.50 96 GLN A N 1
ATOM 724 C CA . GLN A 1 96 ? -5.937 2.942 11.958 1.00 84.50 96 GLN A CA 1
ATOM 725 C C . GLN A 1 96 ? -6.430 1.725 11.174 1.00 84.50 96 GLN A C 1
ATOM 727 O O . GLN A 1 96 ? -7.643 1.547 11.042 1.00 84.50 96 GLN A O 1
ATOM 732 N N . PRO A 1 97 ? -5.531 0.871 10.658 1.00 83.50 97 PRO A N 1
ATOM 733 C CA . PRO A 1 97 ? -5.954 -0.332 9.963 1.00 83.50 97 PRO A CA 1
ATOM 734 C C . PRO A 1 97 ? -6.640 -1.316 10.912 1.00 83.50 97 PRO A C 1
ATOM 736 O O . PRO A 1 97 ? -6.213 -1.489 12.052 1.00 83.50 97 PRO A O 1
ATOM 739 N N . LEU A 1 98 ? -7.686 -1.979 10.423 1.00 80.56 98 LEU A N 1
ATOM 740 C CA . LEU A 1 98 ? -8.477 -2.929 11.204 1.00 80.56 98 LEU A CA 1
ATOM 741 C C . LEU A 1 98 ? -7.793 -4.300 11.315 1.00 80.56 98 LEU A C 1
ATOM 743 O O . LEU A 1 98 ? -7.964 -5.003 12.309 1.00 80.56 98 LEU A O 1
ATOM 747 N N . TYR A 1 99 ? -7.017 -4.668 10.294 1.00 78.12 99 TYR A N 1
ATOM 748 C CA . TYR A 1 99 ? -6.374 -5.972 10.177 1.00 78.12 99 TYR A CA 1
ATOM 749 C C . TYR A 1 99 ? -4.854 -5.841 10.098 1.00 78.12 99 TYR A C 1
ATOM 751 O O . TYR A 1 99 ? -4.312 -5.012 9.357 1.00 78.12 99 TYR A O 1
ATOM 759 N N . GLU A 1 100 ? -4.152 -6.716 10.817 1.00 76.38 100 GLU A N 1
ATOM 760 C CA . GLU A 1 100 ? -2.730 -6.936 10.589 1.00 76.38 100 GLU A CA 1
ATOM 761 C C . GLU A 1 100 ? -2.545 -7.886 9.410 1.00 76.38 100 GLU A C 1
ATOM 763 O O . GLU A 1 100 ? -2.844 -9.074 9.475 1.00 76.38 100 GLU A O 1
ATOM 768 N N . VAL A 1 101 ? -2.035 -7.338 8.312 1.00 76.44 101 VAL A N 1
ATOM 769 C CA . VAL A 1 101 ? -1.817 -8.078 7.071 1.00 76.44 101 VAL A CA 1
ATOM 770 C C . VAL A 1 101 ? -0.323 -8.121 6.808 1.00 76.44 101 VAL A C 1
ATOM 772 O O . VAL A 1 101 ? 0.360 -7.088 6.863 1.00 76.44 101 VAL A O 1
ATOM 775 N N . THR A 1 102 ? 0.188 -9.318 6.520 1.00 84.25 102 THR A N 1
ATOM 776 C CA . THR A 1 102 ? 1.535 -9.490 5.976 1.00 84.25 102 THR A CA 1
ATOM 777 C C . THR A 1 102 ? 1.465 -9.317 4.456 1.00 84.25 102 THR A C 1
ATOM 779 O O . THR A 1 102 ? 0.903 -10.187 3.787 1.00 84.25 102 THR A O 1
ATOM 782 N N . PRO A 1 103 ? 1.986 -8.209 3.899 1.00 86.81 103 PRO A N 1
ATOM 783 C CA . PRO A 1 103 ? 1.994 -8.000 2.457 1.00 86.81 103 PRO A CA 1
ATOM 784 C C . PRO A 1 103 ? 2.928 -9.004 1.776 1.00 86.81 103 PRO A C 1
ATOM 786 O O . PRO A 1 103 ? 4.005 -9.313 2.292 1.00 86.81 103 PRO A O 1
ATOM 789 N N . VAL A 1 104 ? 2.539 -9.468 0.592 1.00 90.12 104 VAL A N 1
ATOM 790 C CA . VAL A 1 104 ? 3.430 -10.166 -0.340 1.00 90.12 104 VAL A CA 1
ATOM 791 C C . VAL A 1 104 ? 3.782 -9.190 -1.454 1.00 90.12 104 VAL A C 1
ATOM 793 O O . VAL A 1 104 ? 2.889 -8.636 -2.086 1.00 90.12 104 VAL A O 1
ATOM 796 N N . TYR A 1 105 ? 5.071 -8.949 -1.678 1.00 89.50 105 TYR A N 1
ATOM 797 C CA . TYR A 1 105 ? 5.540 -8.051 -2.734 1.00 89.50 105 TYR A CA 1
ATOM 798 C C . TYR A 1 105 ? 5.709 -8.839 -4.031 1.00 89.50 105 TYR A C 1
ATOM 800 O O . TYR A 1 105 ? 6.410 -9.850 -4.042 1.00 89.50 105 TYR A O 1
ATOM 808 N N . LEU A 1 106 ? 5.039 -8.397 -5.094 1.00 88.62 106 LEU A N 1
ATOM 809 C CA . LEU A 1 106 ? 4.988 -9.109 -6.372 1.00 88.62 106 LEU A CA 1
ATOM 810 C C . LEU A 1 106 ? 5.962 -8.539 -7.396 1.00 88.62 106 LEU A C 1
ATOM 812 O O . LEU A 1 106 ? 6.609 -9.302 -8.106 1.00 88.62 106 LEU A O 1
ATOM 816 N N . ASP A 1 107 ? 6.045 -7.213 -7.478 1.00 88.06 107 ASP A N 1
ATOM 817 C CA . ASP A 1 107 ? 6.846 -6.536 -8.493 1.00 88.06 107 ASP A CA 1
ATOM 818 C C . ASP A 1 107 ? 7.311 -5.156 -8.017 1.00 88.06 107 ASP A C 1
ATOM 820 O O . ASP A 1 107 ? 6.700 -4.544 -7.130 1.00 88.06 107 ASP A O 1
ATOM 824 N N . THR A 1 108 ? 8.391 -4.661 -8.618 1.00 89.00 108 THR A N 1
ATOM 825 C CA . THR A 1 108 ? 8.928 -3.320 -8.388 1.00 89.00 108 THR A CA 1
ATOM 826 C C . THR A 1 108 ? 9.282 -2.648 -9.711 1.00 89.00 108 THR A C 1
ATOM 828 O O . THR A 1 108 ? 9.797 -3.270 -10.635 1.00 89.00 108 THR A O 1
ATOM 831 N N . ALA A 1 109 ? 9.016 -1.348 -9.817 1.00 89.94 109 ALA A N 1
ATOM 832 C CA . ALA A 1 109 ? 9.308 -0.579 -11.023 1.00 89.94 109 ALA A CA 1
ATOM 833 C C . ALA A 1 109 ? 9.865 0.798 -10.677 1.00 89.94 109 ALA A C 1
ATOM 835 O O . ALA A 1 109 ? 9.432 1.417 -9.709 1.00 89.94 109 ALA A O 1
ATOM 836 N N . GLN A 1 110 ? 10.799 1.298 -11.484 1.00 89.19 110 GLN A N 1
ATOM 837 C CA . GLN A 1 110 ? 11.312 2.658 -11.363 1.00 89.19 110 GLN A CA 1
ATOM 838 C C . GLN A 1 110 ? 10.845 3.492 -12.558 1.00 89.19 110 GLN A C 1
ATOM 840 O O . GLN A 1 110 ? 11.162 3.159 -13.695 1.00 89.19 110 GLN A O 1
ATOM 845 N N . VAL A 1 111 ? 10.074 4.550 -12.296 1.00 87.69 111 VAL A N 1
ATOM 846 C CA . VAL A 1 111 ? 9.435 5.402 -13.314 1.00 87.69 111 VAL A CA 1
ATOM 847 C C . VAL A 1 111 ? 9.367 6.836 -12.791 1.00 87.69 111 VAL A C 1
ATOM 849 O O . VAL A 1 111 ? 8.951 7.056 -11.655 1.00 87.69 111 VAL A O 1
ATOM 852 N N . GLY A 1 112 ? 9.760 7.836 -13.576 1.00 82.62 112 GLY A N 1
ATOM 853 C CA . GLY A 1 112 ? 9.598 9.254 -13.238 1.00 82.62 112 GLY A CA 1
ATOM 854 C C . GLY A 1 112 ? 10.403 9.696 -12.018 1.00 82.62 112 GLY A C 1
ATOM 855 O O . GLY A 1 112 ? 9.967 10.571 -11.269 1.00 82.62 112 GLY A O 1
ATOM 856 N N . GLY A 1 113 ? 11.537 9.046 -11.736 1.00 85.31 113 GLY A N 1
ATOM 857 C CA . GLY A 1 113 ? 12.280 9.255 -10.488 1.00 85.31 113 GLY A CA 1
ATOM 858 C C . GLY A 1 113 ? 11.540 8.763 -9.234 1.00 85.31 113 GLY A C 1
ATOM 859 O O . GLY A 1 113 ? 11.843 9.210 -8.122 1.00 85.31 113 GLY A O 1
ATOM 860 N N . MET A 1 114 ? 10.580 7.850 -9.393 1.00 89.38 114 MET A N 1
ATOM 861 C CA . MET A 1 114 ? 9.872 7.154 -8.320 1.00 89.38 114 MET A CA 1
ATOM 862 C C . MET A 1 114 ? 10.137 5.654 -8.398 1.00 89.38 114 MET A C 1
ATOM 864 O O . MET A 1 114 ? 10.350 5.112 -9.477 1.00 89.38 114 MET A O 1
ATOM 868 N N . ILE A 1 115 ? 10.101 4.987 -7.251 1.00 91.19 115 ILE A N 1
ATOM 869 C CA . ILE A 1 115 ? 10.006 3.535 -7.145 1.00 91.19 115 ILE A CA 1
ATOM 870 C C . ILE A 1 115 ? 8.565 3.207 -6.783 1.00 91.19 115 ILE A C 1
ATOM 872 O O . ILE A 1 115 ? 8.031 3.763 -5.826 1.00 91.19 115 ILE A O 1
ATOM 876 N N . LEU A 1 116 ? 7.961 2.310 -7.548 1.00 92.38 116 LEU A N 1
ATOM 877 C CA . LEU A 1 116 ? 6.651 1.726 -7.327 1.00 92.38 116 LEU A CA 1
ATOM 878 C C . LEU A 1 116 ? 6.842 0.280 -6.863 1.00 92.38 116 LEU A C 1
ATOM 880 O O . LEU A 1 116 ? 7.695 -0.432 -7.392 1.00 92.38 116 LEU A O 1
ATOM 884 N N . VAL A 1 117 ? 6.049 -0.157 -5.891 1.00 94.00 117 VAL A N 1
ATOM 885 C CA . VAL A 1 117 ? 6.057 -1.533 -5.379 1.00 94.00 117 VAL A CA 1
ATOM 886 C C . VAL A 1 117 ? 4.628 -2.051 -5.366 1.00 94.00 117 VAL A C 1
ATOM 888 O O . VAL A 1 117 ? 3.771 -1.464 -4.703 1.00 94.00 117 VAL A O 1
ATOM 891 N N . LEU A 1 118 ? 4.379 -3.154 -6.070 1.00 92.81 118 LEU A N 1
ATOM 892 C CA . LEU A 1 118 ? 3.103 -3.860 -6.052 1.00 92.81 118 LEU A CA 1
ATOM 893 C C . LEU A 1 118 ? 3.086 -4.863 -4.896 1.00 92.81 118 LEU A C 1
ATOM 895 O O . LEU A 1 118 ? 3.945 -5.745 -4.809 1.00 92.81 118 LEU A O 1
ATOM 899 N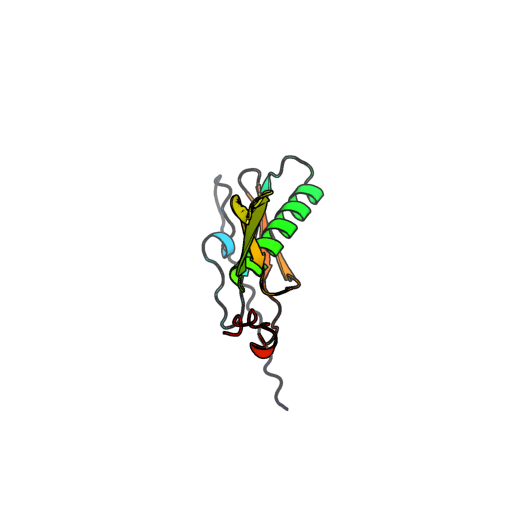 N . ALA A 1 119 ? 2.089 -4.744 -4.026 1.00 92.44 119 ALA A N 1
ATOM 900 C CA . ALA A 1 119 ? 1.839 -5.656 -2.924 1.00 92.44 119 ALA A CA 1
ATOM 901 C C . ALA A 1 119 ? 0.440 -6.268 -3.018 1.00 92.44 119 ALA A C 1
ATOM 903 O O . ALA A 1 119 ? -0.495 -5.655 -3.534 1.00 92.44 119 ALA A O 1
ATOM 904 N N . VAL A 1 120 ? 0.302 -7.469 -2.468 1.00 91.50 120 VAL A N 1
ATOM 905 C CA . VAL A 1 120 ? -0.955 -8.210 -2.412 1.00 91.50 120 VAL A CA 1
ATOM 906 C C . VAL A 1 120 ? -1.209 -8.755 -1.007 1.00 91.50 120 VAL A C 1
ATOM 908 O O . VAL A 1 120 ? -0.269 -9.095 -0.276 1.00 91.50 120 VAL A O 1
ATOM 911 N N . SER A 1 121 ? -2.480 -8.829 -0.609 1.00 84.69 121 SER A N 1
ATOM 912 C CA . SER A 1 121 ? -2.905 -9.528 0.603 1.00 84.69 121 SER A CA 1
ATOM 913 C C . SER A 1 121 ? -2.790 -11.034 0.389 1.00 84.69 121 SER A C 1
ATOM 915 O O . SER A 1 121 ? -3.381 -11.576 -0.543 1.00 84.69 121 SER A O 1
ATOM 917 N N . ARG A 1 122 ? -2.072 -11.740 1.265 1.00 70.25 122 ARG A N 1
ATOM 918 C CA . ARG A 1 122 ? -2.170 -13.205 1.318 1.00 70.25 122 ARG A CA 1
ATOM 919 C C . ARG A 1 122 ? -3.604 -13.587 1.695 1.00 70.25 122 ARG A C 1
ATOM 921 O O . ARG A 1 122 ? -4.167 -12.907 2.550 1.00 70.25 122 ARG A O 1
ATOM 928 N N . GLU A 1 123 ? -4.157 -14.656 1.111 1.00 56.00 123 GLU A N 1
ATOM 929 C CA . GLU A 1 123 ? -5.430 -15.241 1.559 1.00 56.00 123 GLU A CA 1
ATOM 930 C C . GLU A 1 123 ? -5.393 -15.415 3.083 1.00 56.00 123 GLU A C 1
ATOM 932 O O . GLU A 1 123 ? -4.697 -16.275 3.626 1.00 56.00 123 GLU A O 1
ATOM 937 N N . GLN A 1 124 ? -6.113 -14.552 3.782 1.00 51.66 124 GLN A N 1
ATOM 938 C CA . GLN A 1 124 ? -6.590 -14.820 5.120 1.00 51.66 124 GLN A CA 1
ATOM 939 C C . GLN A 1 124 ? -8.100 -14.766 5.000 1.00 51.66 124 GLN A C 1
ATOM 941 O O . GLN A 1 124 ? -8.643 -13.759 4.544 1.00 51.66 124 GLN A O 1
ATOM 946 N N . GLU A 1 125 ? -8.776 -15.847 5.386 1.00 43.44 125 GLU A N 1
ATOM 947 C CA . GLU A 1 125 ? -10.201 -15.781 5.679 1.00 43.44 125 GLU A CA 1
ATOM 948 C C . GLU A 1 125 ? -10.396 -14.615 6.649 1.00 43.44 125 GLU A C 1
ATOM 950 O O . GLU A 1 125 ? -9.939 -14.658 7.795 1.00 43.44 125 GLU A O 1
ATOM 955 N N . ILE A 1 126 ? -11.015 -13.535 6.167 1.00 46.53 126 ILE A N 1
ATOM 956 C CA . ILE A 1 126 ? -11.357 -12.379 6.986 1.00 46.53 126 ILE A CA 1
ATOM 957 C C . ILE A 1 126 ? -12.440 -12.861 7.946 1.00 46.53 126 ILE A C 1
ATOM 959 O O . ILE A 1 126 ? -13.638 -12.790 7.673 1.00 46.53 126 ILE A O 1
ATOM 963 N N . SER A 1 127 ? -12.014 -13.426 9.072 1.00 36.12 127 SER A N 1
ATOM 964 C CA . SER A 1 127 ? -12.928 -13.880 10.099 1.00 36.12 127 SER A CA 1
ATOM 965 C C . SER A 1 127 ? -13.503 -12.650 10.788 1.00 36.12 127 SER A C 1
ATOM 967 O O . SER A 1 127 ? -12.882 -12.048 11.669 1.00 36.12 127 SER A O 1
ATOM 969 N N . LEU A 1 128 ? -14.725 -12.290 10.392 1.00 43.12 128 LEU A N 1
ATOM 970 C CA . LEU A 1 128 ? -15.529 -11.208 10.971 1.00 43.12 128 LEU A CA 1
ATOM 971 C C . LEU A 1 128 ? -15.757 -11.366 12.488 1.00 43.12 128 LEU A C 1
ATOM 973 O O . LEU A 1 128 ? -16.182 -10.422 13.147 1.00 43.12 128 LEU A O 1
ATOM 977 N N . SER A 1 129 ? -15.436 -12.529 13.068 1.00 44.75 129 SER A N 1
ATOM 978 C CA . SER A 1 129 ? -15.426 -12.759 14.519 1.00 44.75 129 SER A CA 1
ATOM 979 C C . SER A 1 129 ? -14.285 -12.052 15.264 1.00 44.75 129 SER A C 1
ATOM 981 O O . SER A 1 129 ? -14.360 -11.910 16.482 1.00 44.75 129 SER A O 1
ATOM 983 N N . SER A 1 130 ? -13.246 -11.589 14.559 1.00 45.28 130 SER A N 1
ATOM 984 C CA . SER A 1 130 ? -12.124 -10.839 15.147 1.00 45.28 130 SER A CA 1
ATOM 985 C C . SER A 1 130 ? -12.399 -9.338 15.291 1.00 45.28 130 SER A C 1
ATOM 987 O O . SER A 1 130 ? -11.656 -8.639 15.982 1.00 45.28 130 SER A O 1
ATOM 989 N N . VAL A 1 131 ? -13.495 -8.837 14.705 1.00 43.28 131 VAL A N 1
ATOM 990 C CA . VAL A 1 131 ? -13.949 -7.460 14.911 1.00 43.28 131 VAL A CA 1
ATOM 991 C C . VAL A 1 131 ? -14.436 -7.342 16.354 1.00 43.28 131 VAL A C 1
ATOM 993 O O . VAL A 1 131 ? -15.581 -7.671 16.676 1.00 43.28 131 VAL A O 1
ATOM 996 N N . ARG A 1 132 ? -13.561 -6.871 17.253 1.00 43.16 132 ARG A N 1
ATOM 997 C CA . ARG A 1 132 ? -13.984 -6.382 18.568 1.00 43.16 132 ARG A CA 1
ATOM 998 C C . ARG A 1 132 ? -14.995 -5.270 18.320 1.00 43.16 132 ARG A C 1
ATOM 1000 O O . ARG A 1 132 ? -14.622 -4.159 17.955 1.00 43.16 132 ARG A O 1
ATOM 1007 N N . ARG A 1 133 ? -16.282 -5.574 18.511 1.00 45.59 133 ARG A N 1
ATOM 1008 C CA . ARG A 1 133 ? -17.309 -4.539 18.607 1.00 45.59 133 ARG A CA 1
ATOM 1009 C C . ARG A 1 133 ? -16.854 -3.575 19.697 1.00 45.59 133 ARG A C 1
ATOM 1011 O O . ARG A 1 133 ? -16.547 -4.006 20.809 1.00 45.59 133 ARG A O 1
ATOM 1018 N N . VAL A 1 134 ? -16.775 -2.291 19.357 1.00 49.28 134 VAL A N 1
ATOM 1019 C CA . VAL A 1 134 ? -16.666 -1.224 20.354 1.00 49.28 134 VAL A CA 1
ATOM 1020 C C . VAL A 1 134 ? -17.775 -1.483 21.378 1.00 49.28 134 VAL A C 1
ATOM 1022 O O . VAL A 1 134 ? -18.908 -1.716 20.949 1.00 49.28 134 VAL A O 1
ATOM 1025 N N . PRO A 1 135 ? -17.482 -1.543 22.690 1.00 40.06 135 PRO A N 1
ATOM 1026 C CA . PRO A 1 135 ? -18.517 -1.799 23.677 1.00 40.06 135 PRO A CA 1
ATOM 1027 C C . PRO A 1 135 ? -19.591 -0.722 23.536 1.00 40.06 135 PRO A C 1
ATOM 1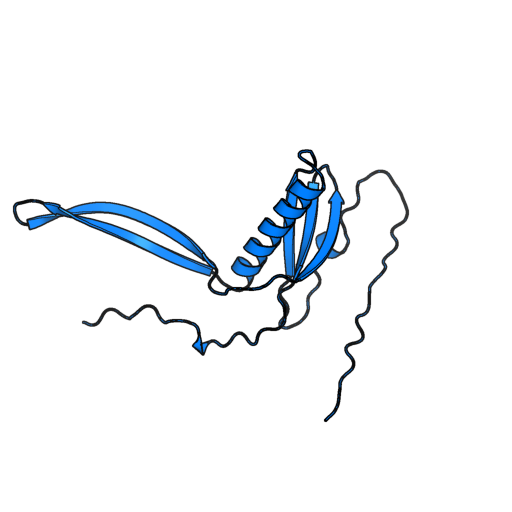029 O O . PRO A 1 135 ? -19.316 0.470 23.681 1.00 40.06 135 PRO A O 1
ATOM 1032 N N . GLU A 1 136 ? -20.804 -1.160 23.207 1.00 42.75 136 GLU A N 1
ATOM 1033 C CA . GLU A 1 136 ? -21.996 -0.335 23.294 1.00 42.75 136 GLU A CA 1
ATOM 1034 C C . GLU A 1 136 ? -22.088 0.117 24.750 1.00 42.75 136 GLU A C 1
ATOM 1036 O O . GLU A 1 136 ? -22.122 -0.700 25.674 1.00 42.75 136 GLU A O 1
ATOM 1041 N N . LYS A 1 137 ? -21.967 1.426 24.965 1.00 37.50 137 LYS A N 1
ATOM 1042 C CA . LYS A 1 137 ? -21.990 2.006 26.301 1.00 37.50 137 LYS A CA 1
ATOM 1043 C C . LYS A 1 137 ? -23.335 1.625 26.933 1.00 37.50 137 LYS A C 1
ATOM 1045 O O . LYS A 1 137 ? -24.377 1.992 26.400 1.00 37.50 137 LYS A O 1
ATOM 1050 N N . ALA A 1 138 ? -23.287 0.846 28.015 1.00 40.88 138 ALA A N 1
ATOM 1051 C CA . ALA A 1 138 ? -24.458 0.450 28.793 1.00 40.88 138 ALA A CA 1
ATOM 1052 C C . ALA A 1 138 ? -25.222 1.696 29.306 1.00 40.88 138 ALA A C 1
ATOM 1054 O O . ALA A 1 138 ? -24.573 2.733 29.494 1.00 40.88 138 ALA A O 1
ATOM 1055 N N . PRO A 1 139 ? -26.558 1.601 29.484 1.00 54.16 139 PRO A N 1
ATOM 1056 C CA . PRO A 1 139 ? -27.436 2.730 29.809 1.00 54.16 139 PRO A CA 1
ATOM 1057 C C . PRO A 1 139 ? -27.083 3.444 31.117 1.00 54.16 139 PRO A C 1
ATOM 1059 O O . PRO A 1 139 ? -26.592 2.773 32.055 1.00 54.16 139 PRO A O 1
#

Foldseek 3Di:
DDDDPPPPPPPPDDDDDDDAQDDDPCVVPPDDDVQKDKFKFKFQQPPDNVVRQVRSVVRRQQVRLVVVHKDKDKDWDWDQDPPGDIDTPDMDIDIDGPDDFDWDWDDWDQHPSMIMIMTMGDDDPPPPVSPPDDPPPDD